Protein AF-A0A2M7VFN2-F1 (afdb_monomer_lite)

Sequence (146 aa):
MKKANTLWIVTLIVVAGGFFGLGTWYGKTSVTNNLTGKNPMNQTAEQFQQRRQQFDQQFGGRMNGANNFINGEIISQDDKTITIKLQDSGSAIVFLSTNTKINKMADGSLTDLAVGKTVMISGTKNQDGSIIAQSIQLRPDSPTVR

Structure (mmCIF, N/CA/C/O backbone):
data_AF-A0A2M7VFN2-F1
#
_entry.id   AF-A0A2M7VFN2-F1
#
loop_
_atom_site.group_PDB
_atom_site.id
_atom_site.type_symbol
_atom_site.label_atom_id
_atom_site.label_alt_id
_atom_site.label_comp_id
_atom_site.label_asym_id
_atom_site.label_entity_id
_atom_site.label_seq_id
_atom_site.pdbx_PDB_ins_code
_atom_site.Cartn_x
_atom_site.Cartn_y
_atom_site.Cartn_z
_atom_site.occupancy
_atom_site.B_iso_or_equiv
_atom_site.auth_seq_id
_atom_site.auth_comp_id
_atom_site.auth_asym_id
_atom_site.auth_atom_id
_atom_site.pdbx_PDB_model_num
ATOM 1 N N . MET A 1 1 ? -29.136 4.387 57.573 1.00 40.75 1 MET A N 1
ATOM 2 C CA . MET A 1 1 ? -28.227 5.196 58.425 1.00 40.75 1 MET A CA 1
ATOM 3 C C . MET A 1 1 ? -26.845 4.555 58.305 1.00 40.75 1 MET A C 1
ATOM 5 O O . MET A 1 1 ? -26.793 3.362 58.529 1.00 40.75 1 MET A O 1
ATOM 9 N N . LYS A 1 2 ? -25.731 5.154 57.865 1.00 42.25 2 LYS A N 1
ATOM 10 C CA . LYS A 1 2 ? -25.261 6.543 57.710 1.00 42.25 2 LYS A CA 1
ATOM 11 C C . LYS A 1 2 ? -24.542 6.714 56.352 1.00 42.25 2 LYS A C 1
ATOM 13 O O . LYS A 1 2 ? -23.965 5.763 55.840 1.00 42.25 2 LYS A O 1
ATOM 18 N N . LYS A 1 3 ? -24.599 7.935 55.810 1.00 46.06 3 LYS A N 1
ATOM 19 C CA . LYS A 1 3 ? -23.875 8.433 54.626 1.00 46.06 3 LYS A CA 1
ATOM 20 C C . LYS A 1 3 ? -22.503 9.000 55.034 1.00 46.06 3 LYS A C 1
ATOM 22 O O . LYS A 1 3 ? -22.396 9.540 56.132 1.00 46.06 3 LYS A O 1
ATOM 27 N N . ALA A 1 4 ? -21.536 8.981 54.120 1.00 54.69 4 ALA A N 1
ATOM 28 C CA . ALA A 1 4 ? -20.392 9.904 54.047 1.00 54.69 4 ALA A CA 1
ATOM 29 C C . ALA A 1 4 ? -20.024 9.993 52.547 1.00 54.69 4 ALA A C 1
ATOM 31 O O . ALA A 1 4 ? -19.702 8.966 51.967 1.00 54.69 4 ALA A O 1
ATOM 32 N N . ASN A 1 5 ? -20.322 11.036 51.764 1.00 50.94 5 ASN A N 1
ATOM 33 C CA . ASN A 1 5 ? -19.961 12.463 51.786 1.00 50.94 5 ASN A CA 1
ATOM 34 C C . ASN A 1 5 ? -18.449 12.738 51.698 1.00 50.94 5 ASN A C 1
ATOM 36 O O . ASN A 1 5 ? -17.813 13.063 52.695 1.00 50.94 5 ASN A O 1
ATOM 40 N N . THR A 1 6 ? -17.924 12.740 50.469 1.00 53.28 6 THR A N 1
ATOM 41 C CA . THR A 1 6 ? -16.729 13.514 50.097 1.00 53.28 6 THR A CA 1
ATOM 42 C C . THR A 1 6 ? -17.078 14.380 48.889 1.00 53.28 6 THR A C 1
ATOM 44 O O . THR A 1 6 ? -17.030 13.952 47.741 1.00 53.28 6 THR A O 1
ATOM 47 N N . LEU A 1 7 ? -17.523 15.594 49.199 1.00 46.91 7 LEU A N 1
ATOM 48 C CA . LEU A 1 7 ? -17.687 16.725 48.295 1.00 46.91 7 LEU A CA 1
ATOM 49 C C . LEU A 1 7 ? -16.469 17.631 48.527 1.00 46.91 7 LEU A C 1
ATOM 51 O O . LEU A 1 7 ? -16.227 17.989 49.679 1.00 46.91 7 LEU A O 1
ATOM 55 N N . TRP A 1 8 ? -15.720 17.949 47.465 1.00 45.16 8 TRP A N 1
ATOM 56 C CA . TRP A 1 8 ? -15.336 19.305 47.020 1.00 45.16 8 TRP A CA 1
ATOM 57 C C . TRP A 1 8 ? -13.981 19.362 46.302 1.00 45.16 8 TRP A C 1
ATOM 59 O O . TRP A 1 8 ? -13.084 18.573 46.575 1.00 45.16 8 TRP A O 1
ATOM 69 N N . ILE A 1 9 ? -13.873 20.397 45.452 1.00 50.09 9 ILE A N 1
ATOM 70 C CA . ILE A 1 9 ? -12.764 20.805 44.570 1.00 50.09 9 ILE A CA 1
ATOM 71 C C . ILE A 1 9 ? -12.861 20.067 43.224 1.00 50.09 9 ILE A C 1
ATOM 73 O O . ILE A 1 9 ? -12.392 18.951 43.082 1.00 50.09 9 ILE A O 1
ATOM 77 N N . VAL A 1 10 ? -13.571 20.580 42.214 1.00 47.94 10 VAL A N 1
ATOM 78 C CA . VAL A 1 10 ? -13.211 21.806 41.486 1.00 47.94 10 VAL A CA 1
ATOM 79 C C . VAL A 1 10 ? -14.463 22.610 41.113 1.00 47.94 10 VAL A C 1
ATOM 81 O O . VAL A 1 10 ? -15.199 22.287 40.187 1.00 47.94 10 VAL A O 1
ATOM 84 N N . THR A 1 11 ? -14.689 23.701 41.840 1.00 50.16 11 THR A N 1
ATOM 85 C CA . THR A 1 11 ? -15.500 24.846 41.411 1.00 50.16 11 THR A CA 1
ATOM 86 C C . THR A 1 11 ? -14.524 25.979 41.142 1.00 50.16 11 THR A C 1
ATOM 88 O O . THR A 1 11 ? -14.209 26.736 42.051 1.00 50.16 11 THR A O 1
ATOM 91 N N . LEU A 1 12 ? -13.965 26.026 39.931 1.00 51.41 12 LEU A N 1
ATOM 92 C CA . LEU A 1 12 ? -13.195 27.165 39.416 1.00 51.41 12 LEU A CA 1
ATOM 93 C C . LEU A 1 12 ? -12.851 26.917 37.941 1.00 51.41 12 LEU A C 1
ATOM 95 O O . LEU A 1 12 ? -11.765 26.453 37.643 1.00 51.41 12 LEU A O 1
ATOM 99 N N . ILE A 1 13 ? -13.828 27.126 37.052 1.00 51.94 13 ILE A N 1
ATOM 100 C CA . ILE A 1 13 ? -13.735 27.711 35.691 1.00 51.94 13 ILE A CA 1
ATOM 101 C C . ILE A 1 13 ? -15.192 27.789 35.192 1.00 51.94 13 ILE A C 1
ATOM 103 O O . ILE A 1 13 ? -15.656 27.090 34.301 1.00 51.94 13 ILE A O 1
ATOM 107 N N . VAL A 1 14 ? -15.974 28.629 35.863 1.00 52.59 14 VAL A N 1
ATOM 108 C CA . VAL A 1 14 ? -17.072 29.353 35.226 1.00 52.59 14 VAL A CA 1
ATOM 109 C C . VAL A 1 14 ? -16.664 30.801 35.413 1.00 52.59 14 VAL A C 1
ATOM 111 O O . VAL A 1 14 ? -16.690 31.275 36.540 1.00 52.59 14 VAL A O 1
ATOM 114 N N . VAL A 1 15 ? -16.144 31.405 34.342 1.00 50.09 15 VAL A N 1
ATOM 115 C CA . VAL A 1 15 ? -16.042 32.841 33.996 1.00 50.09 15 VAL A CA 1
ATOM 116 C C . VAL A 1 15 ? -14.822 33.002 33.080 1.00 50.09 15 VAL A C 1
ATOM 118 O O . VAL A 1 15 ? -13.724 33.325 33.516 1.00 50.09 15 VAL A O 1
ATOM 121 N N . ALA A 1 16 ? -15.033 32.744 31.791 1.00 41.88 16 ALA A N 1
ATOM 122 C CA . ALA A 1 16 ? -14.317 33.377 30.685 1.00 41.88 16 ALA A CA 1
ATOM 123 C C . ALA A 1 16 ? -15.129 33.117 29.405 1.00 41.88 16 ALA A C 1
ATOM 125 O O . ALA A 1 16 ? -15.050 32.033 28.847 1.00 41.88 16 ALA A O 1
ATOM 126 N N . GLY A 1 17 ? -15.968 34.093 29.031 1.00 40.28 17 GLY A N 1
ATOM 127 C CA . GLY A 1 17 ? -16.588 34.298 27.707 1.00 40.28 17 GLY A CA 1
ATOM 128 C C . GLY A 1 17 ? -17.231 33.072 27.036 1.00 40.28 17 GLY A C 1
ATOM 129 O O . GLY A 1 17 ? -16.551 32.237 26.466 1.00 40.28 17 GLY A O 1
ATOM 130 N N . GLY A 1 18 ? -18.551 32.905 26.991 1.00 42.12 18 GLY A N 1
ATOM 131 C CA . GLY A 1 18 ? -19.484 33.926 26.522 1.00 42.12 18 GLY A CA 1
ATOM 132 C C . GLY A 1 18 ? -19.260 34.214 25.030 1.00 42.12 18 GLY A C 1
ATOM 133 O O . GLY A 1 18 ? -18.263 34.832 24.683 1.00 42.12 18 GLY A O 1
ATOM 134 N N . PHE A 1 19 ? -20.231 33.817 24.197 1.00 54.28 19 PHE A N 1
ATOM 135 C CA . PHE A 1 19 ? -20.429 34.209 22.789 1.00 54.28 19 PHE A CA 1
ATOM 136 C C . PHE A 1 19 ? -19.507 33.600 21.714 1.00 54.28 19 PHE A C 1
ATOM 138 O O . PHE A 1 19 ? -18.640 34.263 21.156 1.00 54.28 19 PHE A O 1
ATOM 145 N N . PHE A 1 20 ? -19.823 32.373 21.286 1.00 47.62 20 PHE A N 1
ATOM 146 C CA . PHE A 1 20 ? -19.569 31.935 19.908 1.00 47.62 20 PHE A CA 1
ATOM 147 C C . PHE A 1 20 ? -20.858 32.098 19.097 1.00 47.62 20 PHE A C 1
ATOM 149 O O . PHE A 1 20 ? -21.727 31.229 19.090 1.00 47.62 20 PHE A O 1
ATOM 156 N N . GLY A 1 21 ? -21.004 33.251 18.447 1.00 48.53 21 GLY A N 1
ATOM 157 C CA . GLY A 1 21 ? -22.102 33.504 17.524 1.00 48.53 21 GLY A CA 1
ATOM 158 C C . GLY A 1 21 ? -22.085 34.920 16.956 1.00 48.53 21 GLY A C 1
ATOM 159 O O . GLY A 1 21 ? -22.161 35.879 17.714 1.00 48.53 21 GLY A O 1
ATOM 160 N N . LEU A 1 22 ? -22.117 34.992 15.619 1.00 43.19 22 LEU A N 1
ATOM 161 C CA . LEU A 1 22 ? -22.525 36.124 14.769 1.00 43.19 22 LEU A CA 1
ATOM 162 C C . LEU A 1 22 ? -21.431 37.122 14.343 1.00 43.19 22 LEU A C 1
ATOM 164 O O . LEU A 1 22 ? -21.187 38.140 14.977 1.00 43.19 22 LEU A O 1
ATOM 168 N N . GLY A 1 23 ? -20.863 36.872 13.159 1.00 51.53 23 GLY A N 1
ATOM 169 C CA . GLY A 1 23 ? -20.065 37.831 12.393 1.00 51.53 23 GLY A CA 1
ATOM 170 C C . GLY A 1 23 ? -20.039 37.438 10.918 1.00 51.53 23 GLY A C 1
ATOM 171 O O . GLY A 1 23 ? -19.104 36.799 10.451 1.00 51.53 23 GLY A O 1
ATOM 172 N N . THR A 1 24 ? -21.121 37.747 10.207 1.00 59.31 24 THR A N 1
ATOM 173 C CA . THR A 1 24 ? -21.321 37.491 8.775 1.00 59.31 24 THR A CA 1
ATOM 174 C C . THR A 1 24 ? -20.233 38.153 7.933 1.00 59.31 24 THR A C 1
ATOM 176 O O . THR A 1 24 ? -20.069 39.374 7.964 1.00 59.31 24 THR A O 1
ATOM 179 N N . TRP A 1 25 ? -19.517 37.354 7.147 1.00 38.25 25 TRP A N 1
ATOM 180 C CA . TRP A 1 25 ? -18.537 37.848 6.190 1.00 38.25 25 TRP A CA 1
ATOM 181 C C . TRP A 1 25 ? -19.253 38.564 5.036 1.00 38.25 25 TRP A C 1
ATOM 183 O O . TRP A 1 25 ? -19.922 37.946 4.209 1.00 38.25 25 TRP A O 1
ATOM 193 N N . TYR A 1 26 ? -19.129 39.890 5.005 1.00 45.06 26 TYR A N 1
ATOM 194 C CA . TYR A 1 26 ? -19.536 40.727 3.882 1.00 45.06 26 TYR A CA 1
ATOM 195 C C . TYR A 1 26 ? -18.513 40.585 2.748 1.00 45.06 26 TYR A C 1
ATOM 197 O O . TYR A 1 26 ? -17.525 41.315 2.681 1.00 45.06 26 TYR A O 1
ATOM 205 N N . GLY A 1 27 ? -18.768 39.657 1.829 1.00 44.69 27 GLY A N 1
ATOM 206 C CA . GLY A 1 27 ? -18.116 39.642 0.525 1.00 44.69 27 GLY A CA 1
ATOM 207 C C . GLY A 1 27 ? -18.679 40.762 -0.350 1.00 44.69 27 GLY A C 1
ATOM 208 O O . GLY A 1 27 ? -19.703 40.583 -1.004 1.00 44.69 27 GLY A O 1
ATOM 209 N N . LYS A 1 28 ? -18.024 41.928 -0.383 1.00 46.06 28 LYS A N 1
ATOM 210 C CA . LYS A 1 28 ? -18.244 42.905 -1.458 1.00 46.06 28 LYS A CA 1
ATOM 211 C C . LYS A 1 28 ? -17.547 42.399 -2.717 1.00 46.06 28 LYS A C 1
ATOM 213 O O . LYS A 1 28 ? -16.341 42.552 -2.882 1.00 46.06 28 LYS A O 1
ATOM 218 N N . THR A 1 29 ? -18.322 41.791 -3.605 1.00 49.91 29 THR A N 1
ATOM 219 C CA . THR A 1 29 ? -17.917 41.544 -4.985 1.00 49.91 29 THR A CA 1
ATOM 220 C C . THR A 1 29 ? -17.963 42.864 -5.751 1.00 49.91 29 THR A C 1
ATOM 222 O O . THR A 1 29 ? -19.038 43.411 -5.978 1.00 49.91 29 THR A O 1
ATOM 225 N N . SER A 1 30 ? -16.804 43.352 -6.185 1.00 42.62 30 SER A N 1
ATOM 226 C CA . SER A 1 30 ? -16.721 44.289 -7.306 1.00 42.62 30 SER A CA 1
ATOM 227 C C . SER A 1 30 ? -16.189 43.517 -8.506 1.00 42.62 30 SER A C 1
ATOM 229 O O . SER A 1 30 ? -14.990 43.276 -8.626 1.00 42.62 30 SER A O 1
ATOM 231 N N . VAL A 1 31 ? -17.105 43.074 -9.369 1.00 46.56 31 VAL A N 1
ATOM 232 C CA . VAL A 1 31 ? -16.775 42.607 -10.717 1.00 46.56 31 VAL A CA 1
ATOM 233 C C . VAL A 1 31 ? -16.447 43.844 -11.546 1.00 46.56 31 VAL A C 1
ATOM 235 O O . VAL A 1 31 ? -17.346 44.580 -11.942 1.00 46.56 31 VAL A O 1
ATOM 238 N N . THR A 1 32 ? -15.165 44.068 -11.821 1.00 37.31 32 THR A N 1
ATOM 239 C CA . THR A 1 32 ? -14.742 44.975 -12.892 1.00 37.31 32 THR A CA 1
ATOM 240 C C . THR A 1 32 ? -14.385 44.120 -14.100 1.00 37.31 32 THR A C 1
ATOM 242 O O . THR A 1 32 ? -13.298 43.551 -14.180 1.00 37.31 32 THR A O 1
ATOM 245 N N . ASN A 1 33 ? -15.327 44.008 -15.035 1.00 50.09 33 ASN A N 1
ATOM 246 C CA . ASN A 1 33 ? -15.070 43.474 -16.366 1.00 50.09 33 ASN A CA 1
ATOM 247 C C . ASN A 1 33 ? -14.174 44.453 -17.129 1.00 50.09 33 ASN A C 1
ATOM 249 O O . ASN A 1 33 ? -14.614 45.550 -17.453 1.00 50.09 33 ASN A O 1
ATOM 253 N N . ASN A 1 34 ? -12.963 44.028 -17.483 1.00 41.53 34 ASN A N 1
ATOM 254 C CA . ASN A 1 34 ? -12.228 44.604 -18.604 1.00 41.53 34 ASN A CA 1
ATOM 255 C C . ASN A 1 34 ? -11.866 43.484 -19.580 1.00 41.53 34 ASN A C 1
ATOM 257 O O . ASN A 1 34 ? -10.851 42.801 -19.465 1.00 41.53 34 ASN A O 1
ATOM 261 N N . LEU A 1 35 ? -12.780 43.304 -20.531 1.00 51.97 35 LEU A N 1
ATOM 262 C CA . LEU A 1 35 ? -12.593 42.589 -21.780 1.00 51.97 35 LEU A CA 1
ATOM 263 C C . LEU A 1 35 ? -11.616 43.383 -22.652 1.00 51.97 35 LEU A C 1
ATOM 265 O O . LEU A 1 35 ? -12.038 44.294 -23.357 1.00 51.97 35 LEU A O 1
ATOM 269 N N . THR A 1 36 ? -10.338 43.011 -22.655 1.00 40.78 36 THR A N 1
ATOM 270 C CA . THR A 1 36 ? -9.427 43.415 -23.734 1.00 40.78 36 THR A CA 1
ATOM 271 C C . THR A 1 36 ? -8.447 42.286 -24.008 1.00 40.78 36 THR A C 1
ATOM 273 O O . THR A 1 36 ? -7.532 42.027 -23.228 1.00 40.78 36 THR A O 1
ATOM 276 N N . GLY A 1 37 ? -8.668 41.584 -25.120 1.00 49.53 37 GLY A N 1
ATOM 277 C CA . GLY A 1 37 ? -7.780 40.534 -25.597 1.00 49.53 37 GLY A CA 1
ATOM 278 C C . GLY A 1 37 ? -6.383 41.060 -25.916 1.00 49.53 37 GLY A C 1
ATOM 279 O O . GLY A 1 37 ? -6.227 42.212 -26.322 1.00 49.53 37 GLY A O 1
ATOM 280 N N . LYS A 1 38 ? -5.373 40.198 -25.750 1.00 41.56 38 LYS A N 1
ATOM 281 C CA . LYS A 1 38 ? -4.069 40.309 -26.417 1.00 41.56 38 LYS A CA 1
ATOM 282 C C . LYS A 1 38 ? -3.283 38.992 -26.334 1.00 41.56 38 LYS A C 1
ATOM 284 O O . LYS A 1 38 ? -3.200 38.360 -25.286 1.00 41.56 38 LYS A O 1
ATOM 289 N N . ASN A 1 39 ? -2.751 38.620 -27.495 1.00 41.94 39 ASN A N 1
ATOM 290 C CA . ASN A 1 39 ? -1.990 37.427 -27.881 1.00 41.94 39 ASN A CA 1
ATOM 291 C C . ASN A 1 39 ? -0.974 36.883 -26.839 1.00 41.94 39 ASN A C 1
ATOM 293 O O . ASN A 1 39 ? -0.213 37.667 -26.271 1.00 41.94 39 ASN A O 1
ATOM 297 N N . PRO A 1 40 ? -0.856 35.549 -26.654 1.00 45.62 40 PRO A N 1
ATOM 298 C CA . PRO A 1 40 ? -0.070 34.941 -25.571 1.00 45.62 40 PRO A CA 1
ATOM 299 C C . PRO A 1 40 ? 1.403 34.600 -25.896 1.00 45.62 40 PRO A C 1
ATOM 301 O O . PRO A 1 40 ? 1.978 33.761 -25.212 1.00 45.62 40 PRO A O 1
ATOM 304 N N . MET A 1 41 ? 2.042 35.197 -26.910 1.00 47.25 41 MET A N 1
ATOM 305 C CA . MET A 1 41 ? 3.333 34.681 -27.420 1.00 47.25 41 MET A CA 1
ATOM 306 C C . MET A 1 41 ? 4.573 35.567 -27.242 1.00 47.25 41 MET A C 1
ATOM 308 O O . MET A 1 41 ? 5.598 35.284 -27.852 1.00 47.25 41 MET A O 1
ATOM 312 N N . ASN A 1 42 ? 4.544 36.603 -26.398 1.00 53.44 42 ASN A N 1
ATOM 313 C CA . ASN A 1 42 ?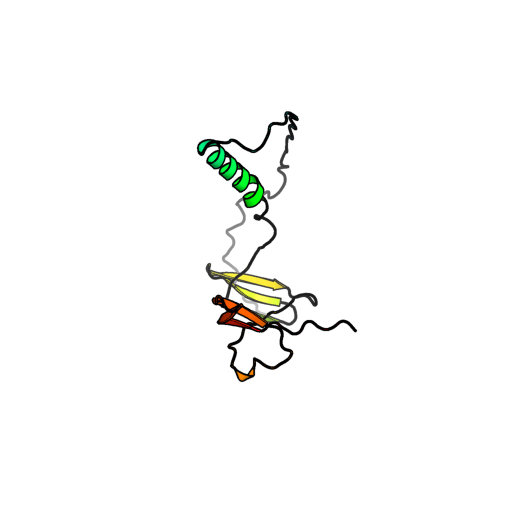 5.781 37.329 -26.088 1.00 53.44 42 ASN A CA 1
ATOM 314 C C . ASN A 1 42 ? 5.725 37.974 -24.697 1.00 53.44 42 ASN A C 1
ATOM 316 O O . ASN A 1 42 ? 5.199 39.075 -24.552 1.00 53.44 42 ASN A O 1
ATOM 320 N N . GLN A 1 43 ? 6.190 37.273 -23.659 1.00 53.44 43 GLN A N 1
ATOM 321 C CA . GLN A 1 43 ? 6.199 37.798 -22.287 1.00 53.44 43 GLN A CA 1
ATOM 322 C C . GLN A 1 43 ? 7.539 37.510 -21.600 1.00 53.44 43 GLN A C 1
ATOM 324 O O . GLN A 1 43 ? 8.052 36.394 -21.661 1.00 53.44 43 GLN A O 1
ATOM 329 N N . THR A 1 44 ? 8.108 38.548 -20.985 1.00 65.50 44 THR A N 1
ATOM 330 C CA . THR A 1 44 ? 9.427 38.571 -20.334 1.00 65.50 44 THR A CA 1
ATOM 331 C C . THR A 1 44 ? 9.423 37.835 -18.983 1.00 65.50 44 THR A C 1
ATOM 333 O O . THR A 1 44 ? 8.367 37.562 -18.405 1.00 65.50 44 THR A O 1
ATOM 336 N N . ALA A 1 45 ? 10.614 37.510 -18.459 1.00 59.53 45 ALA A N 1
ATOM 337 C CA . ALA A 1 45 ? 10.805 36.735 -17.222 1.00 59.53 45 ALA A CA 1
ATOM 338 C C . ALA A 1 45 ? 10.094 37.327 -15.982 1.00 59.53 45 ALA A C 1
ATOM 340 O O . ALA A 1 45 ? 9.645 36.583 -15.109 1.00 59.53 45 ALA A O 1
ATOM 341 N N . GLU A 1 46 ? 9.910 38.647 -15.940 1.00 57.75 46 GLU A N 1
ATOM 342 C CA . GLU A 1 46 ? 9.223 39.364 -14.856 1.00 57.75 46 GLU A CA 1
ATOM 343 C C . GLU A 1 46 ? 7.701 39.112 -14.858 1.00 57.75 46 GLU A C 1
ATOM 345 O O . GLU A 1 46 ? 7.087 38.932 -13.805 1.00 57.75 46 GLU A O 1
ATOM 350 N N . GLN A 1 47 ? 7.081 38.966 -16.035 1.00 56.81 47 GLN A N 1
ATOM 351 C CA . GLN A 1 47 ? 5.657 38.616 -16.155 1.00 56.81 47 GLN A CA 1
ATOM 352 C C . GLN A 1 47 ? 5.389 37.149 -15.789 1.00 56.81 47 GLN A C 1
ATOM 354 O O . GLN A 1 47 ? 4.286 36.797 -15.367 1.00 56.81 47 GLN A O 1
ATOM 359 N N . PHE A 1 48 ? 6.398 36.279 -15.895 1.00 62.19 48 PHE A N 1
ATOM 360 C CA . PHE A 1 48 ? 6.309 34.886 -15.452 1.00 62.19 48 PHE A CA 1
ATOM 361 C C . PHE A 1 48 ? 6.298 34.763 -13.919 1.00 62.19 48 PHE A C 1
ATOM 363 O O . PHE A 1 48 ? 5.620 33.893 -13.372 1.00 62.19 48 PHE A O 1
ATOM 370 N N . GLN A 1 49 ? 7.000 35.653 -13.210 1.00 62.94 49 GLN A N 1
ATOM 371 C CA . GLN A 1 49 ? 6.962 35.722 -11.745 1.00 62.94 49 GLN A CA 1
ATOM 372 C C . GLN A 1 49 ? 5.609 36.240 -11.234 1.00 62.94 49 GLN A C 1
ATOM 374 O O . GLN A 1 49 ? 5.057 35.663 -10.298 1.00 62.94 49 GLN A O 1
ATOM 379 N N . GLN A 1 50 ? 5.014 37.229 -11.906 1.00 60.91 50 GLN A N 1
ATOM 380 C CA . GLN A 1 50 ? 3.663 37.711 -11.582 1.00 60.91 50 GLN A CA 1
ATOM 381 C C . GLN A 1 50 ? 2.577 36.668 -11.896 1.00 60.91 50 GLN A C 1
ATOM 383 O O . GLN A 1 50 ? 1.659 36.472 -11.099 1.00 60.91 50 GLN A O 1
ATOM 388 N N . ARG A 1 51 ? 2.710 35.909 -12.996 1.00 63.81 51 ARG A N 1
ATOM 389 C CA . ARG A 1 51 ? 1.816 34.771 -13.272 1.00 63.81 51 ARG A CA 1
ATOM 390 C C . ARG A 1 51 ? 1.977 33.642 -12.264 1.00 63.81 51 ARG A C 1
ATOM 392 O O . ARG A 1 51 ? 0.978 33.019 -11.940 1.00 63.81 51 ARG A O 1
ATOM 399 N N . ARG A 1 52 ? 3.182 33.389 -11.736 1.00 62.91 52 ARG A N 1
ATOM 400 C CA . ARG A 1 52 ? 3.382 32.412 -10.650 1.00 62.91 52 ARG A CA 1
ATOM 401 C C . ARG A 1 52 ? 2.633 32.808 -9.382 1.00 62.91 52 ARG A C 1
ATOM 403 O O . ARG A 1 52 ? 1.992 31.953 -8.789 1.00 62.91 52 ARG A O 1
ATOM 410 N N . GLN A 1 53 ? 2.643 34.089 -9.022 1.00 60.34 53 GLN A N 1
ATOM 411 C CA . GLN A 1 53 ? 1.881 34.596 -7.875 1.00 60.34 53 GLN A CA 1
ATOM 412 C C . GLN A 1 53 ? 0.359 34.503 -8.094 1.00 60.34 53 GLN A C 1
ATOM 414 O O . GLN A 1 53 ? -0.379 34.222 -7.155 1.00 60.34 53 GLN A O 1
ATOM 419 N N . GLN A 1 54 ? -0.123 34.657 -9.332 1.00 57.22 54 GLN A N 1
ATOM 420 C CA . GLN A 1 54 ? -1.539 34.444 -9.673 1.00 57.22 54 GLN A CA 1
ATOM 421 C C . GLN A 1 54 ? -1.924 32.958 -9.767 1.00 57.22 54 GLN A C 1
ATOM 423 O O . GLN A 1 54 ? -3.032 32.585 -9.388 1.00 57.22 54 GLN A O 1
ATOM 428 N N . PHE A 1 55 ? -1.016 32.091 -10.220 1.00 54.34 55 PHE A N 1
ATOM 429 C CA . PHE A 1 55 ? -1.225 30.642 -10.274 1.00 54.34 55 PHE A CA 1
ATOM 430 C C . PHE A 1 55 ? -1.277 30.040 -8.866 1.00 54.34 55 PHE A C 1
ATOM 432 O O . PHE A 1 55 ? -2.109 29.179 -8.602 1.00 54.34 55 PHE A O 1
ATOM 439 N N . ASP A 1 56 ? -0.464 30.551 -7.940 1.00 54.09 56 ASP A N 1
ATOM 440 C CA . ASP A 1 56 ? -0.488 30.169 -6.525 1.00 54.09 56 ASP A CA 1
ATOM 441 C C . ASP A 1 56 ? -1.806 30.584 -5.842 1.00 54.09 56 ASP A C 1
ATOM 443 O O . ASP A 1 56 ? -2.369 29.838 -5.048 1.00 54.09 56 ASP A O 1
ATOM 447 N N . GLN A 1 57 ? -2.404 31.709 -6.245 1.00 56.97 57 GLN A N 1
ATOM 448 C CA . GLN A 1 57 ? -3.729 32.118 -5.759 1.00 56.97 57 GLN A CA 1
ATOM 449 C C . GLN A 1 57 ? -4.892 31.358 -6.429 1.00 56.97 57 GLN A C 1
ATOM 451 O O . GLN A 1 57 ? -5.928 31.149 -5.799 1.00 56.97 57 GLN A O 1
ATOM 456 N N . GLN A 1 58 ? -4.735 30.892 -7.675 1.00 52.00 58 GLN A N 1
ATOM 457 C CA . GLN A 1 58 ? -5.784 30.166 -8.411 1.00 52.00 58 GLN A CA 1
ATOM 458 C C . GLN A 1 58 ? -5.755 28.638 -8.196 1.00 52.00 58 GLN A C 1
ATOM 460 O O . GLN A 1 58 ? -6.806 27.996 -8.277 1.00 52.00 58 GLN A O 1
ATOM 465 N N . PHE A 1 59 ? -4.590 28.064 -7.873 1.00 50.38 59 PHE A N 1
ATOM 466 C CA . PHE A 1 59 ? -4.398 26.634 -7.592 1.00 50.38 59 PHE A CA 1
ATOM 467 C C . PHE A 1 59 ? -4.080 26.335 -6.118 1.00 50.38 59 PHE A C 1
ATOM 469 O O . PHE A 1 59 ? -4.536 25.313 -5.610 1.00 50.38 59 PHE A O 1
ATOM 476 N N . GLY A 1 60 ? -3.397 27.226 -5.393 1.00 50.50 60 GLY A N 1
ATOM 477 C CA . GLY A 1 60 ? -3.107 27.063 -3.960 1.00 50.50 60 GLY A CA 1
ATOM 478 C C . GLY A 1 60 ? -4.296 27.379 -3.042 1.00 50.50 60 GLY A C 1
ATOM 479 O O . GLY A 1 60 ? -4.403 26.825 -1.952 1.00 50.50 60 GLY A O 1
ATOM 480 N N . GLY A 1 61 ? -5.261 28.185 -3.502 1.00 49.69 61 GLY A N 1
ATOM 481 C CA . GLY A 1 61 ? -6.469 28.535 -2.737 1.00 49.69 61 GLY A CA 1
ATOM 482 C C . GLY A 1 61 ? -7.626 27.529 -2.825 1.00 49.69 61 GLY A C 1
ATOM 483 O O . GLY A 1 61 ? -8.583 27.632 -2.062 1.00 49.69 61 GLY A O 1
ATOM 484 N N . ARG A 1 62 ? -7.565 26.550 -3.742 1.00 47.16 62 ARG A N 1
ATOM 485 C CA . ARG A 1 62 ? -8.621 25.532 -3.948 1.00 47.16 62 ARG A CA 1
ATOM 486 C C . ARG A 1 62 ? -8.290 24.154 -3.372 1.00 47.16 62 ARG A C 1
ATOM 488 O O . ARG A 1 62 ? -9.162 23.294 -3.341 1.00 47.16 62 ARG A O 1
ATOM 495 N N . MET A 1 63 ? -7.068 23.948 -2.882 1.00 48.88 63 MET A N 1
ATOM 496 C CA . MET A 1 63 ? -6.696 22.740 -2.129 1.00 48.88 63 MET A CA 1
ATOM 497 C C . MET A 1 63 ? -6.961 22.869 -0.622 1.00 48.88 63 MET A C 1
ATOM 499 O O . MET A 1 63 ? -6.902 21.875 0.095 1.00 48.88 63 MET A O 1
ATOM 503 N N . ASN A 1 64 ? -7.316 24.062 -0.140 1.00 48.97 64 ASN A N 1
ATOM 504 C CA . ASN A 1 64 ? -7.443 24.367 1.285 1.00 48.97 64 ASN A CA 1
ATOM 505 C C . ASN A 1 64 ? -8.825 24.023 1.888 1.00 48.97 64 ASN A C 1
ATOM 507 O O . ASN A 1 64 ? -9.356 24.791 2.686 1.00 48.97 64 ASN A O 1
ATOM 511 N N . GLY A 1 65 ? -9.459 22.914 1.476 1.00 53.75 65 GLY A N 1
ATOM 512 C CA . GLY A 1 65 ? -10.817 22.616 1.960 1.00 53.75 65 GLY A CA 1
ATOM 513 C C . GLY A 1 65 ? -11.437 21.242 1.702 1.00 53.75 65 GLY A C 1
ATOM 514 O O . GLY A 1 65 ? -12.628 21.102 1.958 1.00 53.75 65 GLY A O 1
ATOM 515 N N . ALA A 1 66 ? -10.717 20.229 1.206 1.00 55.91 66 ALA A N 1
ATOM 516 C CA . ALA A 1 66 ? -11.370 18.938 0.919 1.00 55.91 66 ALA A CA 1
ATOM 517 C C . ALA A 1 66 ? -10.530 17.675 1.149 1.00 55.91 66 ALA A C 1
ATOM 519 O O . ALA A 1 66 ? -11.041 16.580 0.949 1.00 55.91 66 ALA A O 1
ATOM 520 N N . ASN A 1 67 ? -9.278 17.796 1.589 1.00 55.72 67 ASN A N 1
ATOM 521 C CA . ASN A 1 67 ? -8.397 16.646 1.770 1.00 55.72 67 ASN A CA 1
ATOM 522 C C . ASN A 1 67 ? -7.741 16.693 3.153 1.00 55.72 67 ASN A C 1
ATOM 524 O O . ASN A 1 67 ? -6.540 16.917 3.288 1.00 55.72 67 ASN A O 1
ATOM 528 N N . ASN A 1 68 ? -8.548 16.474 4.191 1.00 74.38 68 ASN A N 1
ATOM 529 C CA . ASN A 1 68 ? -8.044 16.195 5.533 1.00 74.38 68 ASN A CA 1
ATOM 530 C C . ASN A 1 68 ? -7.469 14.773 5.552 1.00 74.38 68 ASN A C 1
ATOM 532 O O . ASN A 1 68 ? -8.109 13.832 6.020 1.00 74.38 68 ASN A O 1
ATOM 536 N N . PHE A 1 69 ? -6.272 14.603 4.993 1.00 83.12 69 PHE A N 1
ATOM 537 C CA . PHE A 1 69 ? -5.512 13.374 5.167 1.00 83.12 69 PHE A CA 1
ATOM 538 C C . PHE A 1 69 ? -5.042 13.302 6.615 1.00 83.12 69 PHE A C 1
ATOM 540 O O . PHE A 1 69 ? -4.330 14.182 7.091 1.00 83.12 69 PHE A O 1
ATOM 547 N N . ILE A 1 70 ? -5.462 12.252 7.312 1.00 86.44 70 ILE A N 1
ATOM 548 C CA . ILE A 1 70 ? -4.999 11.947 8.659 1.00 86.44 70 ILE A CA 1
ATOM 549 C C . ILE A 1 70 ? -3.990 10.811 8.533 1.00 86.44 70 ILE A C 1
ATOM 551 O O . ILE A 1 70 ? -4.316 9.747 8.006 1.00 86.44 70 ILE A O 1
ATOM 555 N N . ASN A 1 71 ? -2.769 11.035 9.013 1.00 89.94 71 ASN A N 1
ATOM 556 C CA . ASN A 1 71 ? -1.755 10.000 9.162 1.00 89.94 71 ASN A CA 1
ATOM 557 C C . ASN A 1 71 ? -1.533 9.708 10.647 1.00 89.94 71 ASN A C 1
ATOM 559 O O . ASN A 1 71 ? -1.461 10.617 11.472 1.00 89.94 71 ASN A O 1
ATOM 563 N N . GLY A 1 72 ? -1.406 8.431 10.985 1.00 92.81 72 GLY A N 1
ATOM 564 C CA . GLY A 1 72 ? -1.179 8.022 12.359 1.00 92.81 72 GLY A CA 1
ATOM 565 C C . GLY A 1 72 ? -1.278 6.518 12.546 1.00 92.81 72 GLY A C 1
ATOM 566 O O . GLY A 1 72 ? -1.382 5.757 11.584 1.00 92.81 72 GLY A O 1
ATOM 567 N N . GLU A 1 73 ? -1.242 6.110 13.805 1.00 95.25 73 GLU A N 1
ATOM 568 C CA . GLU A 1 73 ? -1.310 4.715 14.231 1.00 95.25 73 GLU A CA 1
ATOM 569 C C . GLU A 1 73 ? -2.724 4.393 14.722 1.00 95.25 73 GLU A C 1
ATOM 571 O O . GLU A 1 73 ? -3.285 5.144 15.518 1.00 95.25 73 GLU A O 1
ATOM 576 N N . ILE A 1 74 ? -3.317 3.287 14.272 1.00 95.69 74 ILE A N 1
ATOM 577 C CA . ILE A 1 74 ? -4.612 2.836 14.799 1.00 95.69 74 ILE A CA 1
ATOM 578 C C . ILE A 1 74 ? -4.383 2.261 16.201 1.00 95.69 74 ILE A C 1
ATOM 580 O O . ILE A 1 74 ? -3.668 1.276 16.350 1.00 95.69 74 ILE A O 1
ATOM 584 N N . ILE A 1 75 ? -5.008 2.861 17.215 1.00 96.56 75 ILE A N 1
ATOM 585 C CA . ILE A 1 75 ? -4.876 2.466 18.630 1.00 96.56 75 ILE A CA 1
ATOM 586 C C . ILE A 1 75 ? -6.135 1.801 19.200 1.00 96.56 75 ILE A C 1
ATOM 588 O O . ILE A 1 75 ? -6.098 1.233 20.287 1.00 96.56 75 ILE A O 1
ATOM 592 N N . SER A 1 76 ? -7.258 1.875 18.487 1.00 96.50 76 SER A N 1
ATOM 593 C CA . SER A 1 76 ? -8.507 1.191 18.833 1.00 96.50 76 SER A CA 1
ATOM 594 C C . SER A 1 76 ? -9.389 1.066 17.590 1.00 96.50 76 SER A C 1
ATOM 596 O O . SER A 1 76 ? -9.306 1.894 16.678 1.00 96.50 76 SER A O 1
ATOM 598 N N . GLN A 1 77 ? -10.217 0.024 17.549 1.00 96.00 77 GLN A N 1
ATOM 599 C CA . GLN A 1 77 ? -11.143 -0.264 16.463 1.00 96.00 77 GLN A CA 1
ATOM 600 C C . GLN A 1 77 ? -12.432 -0.887 17.009 1.00 96.00 77 GLN A C 1
ATOM 602 O O . GLN A 1 77 ? -12.373 -1.823 17.802 1.00 96.00 77 GLN A O 1
ATOM 607 N N . ASP A 1 78 ? -13.559 -0.420 16.473 1.00 93.62 78 ASP A N 1
ATOM 608 C CA . ASP A 1 78 ? -14.887 -1.021 16.591 1.00 93.62 78 ASP A CA 1
ATOM 609 C C . ASP A 1 78 ? -15.464 -1.300 15.185 1.00 93.62 78 ASP A C 1
ATOM 611 O O . ASP A 1 78 ? -14.805 -1.090 14.163 1.00 93.62 78 ASP A O 1
ATOM 615 N N . ASP A 1 79 ? -16.730 -1.723 15.103 1.00 89.44 79 ASP A N 1
ATOM 616 C CA . ASP A 1 79 ? -17.389 -2.090 13.836 1.00 89.44 79 ASP A CA 1
ATOM 617 C C . ASP A 1 79 ? -17.492 -0.940 12.819 1.00 89.44 79 ASP A C 1
ATOM 619 O O . ASP A 1 79 ? -17.502 -1.163 11.607 1.00 89.44 79 ASP A O 1
ATOM 623 N N . LYS A 1 80 ? -17.628 0.300 13.300 1.00 94.00 80 LYS A N 1
ATOM 624 C CA . LYS A 1 80 ? -17.865 1.494 12.466 1.00 94.00 80 LYS A CA 1
ATOM 625 C C . LYS A 1 80 ? -16.892 2.626 12.751 1.00 94.00 80 LYS A C 1
ATOM 627 O O . LYS A 1 80 ? -17.046 3.703 12.181 1.00 94.00 80 LYS A O 1
ATOM 632 N N . THR A 1 81 ? -15.921 2.416 13.628 1.00 95.62 81 THR A N 1
ATOM 633 C CA . THR A 1 81 ? -15.017 3.465 14.096 1.00 95.62 81 THR A CA 1
ATOM 634 C C . THR A 1 81 ? -13.609 2.929 14.273 1.00 95.62 81 THR A C 1
ATOM 636 O O . THR A 1 81 ? -13.411 1.800 14.707 1.00 95.62 81 THR A O 1
ATOM 639 N N . ILE A 1 82 ? -12.620 3.759 13.960 1.00 96.38 82 ILE A N 1
ATOM 640 C CA . ILE A 1 82 ? -11.228 3.551 14.365 1.00 96.38 82 ILE A CA 1
ATOM 641 C C . ILE A 1 82 ? -10.736 4.796 15.092 1.00 96.38 82 ILE A C 1
ATOM 643 O O . ILE A 1 82 ? -11.095 5.915 14.726 1.00 96.38 82 ILE A O 1
ATOM 647 N N . THR A 1 83 ? -9.900 4.608 16.106 1.00 95.69 83 THR A N 1
ATOM 648 C CA . THR A 1 83 ? -9.205 5.704 16.780 1.00 95.69 83 THR A CA 1
ATOM 649 C C . THR A 1 83 ? -7.757 5.708 16.328 1.00 95.69 83 THR A C 1
ATOM 651 O O . THR A 1 83 ? -7.048 4.712 16.476 1.00 95.69 83 THR A O 1
ATOM 654 N N . ILE A 1 84 ? -7.322 6.834 15.778 1.00 95.25 84 ILE A N 1
ATOM 655 C CA . ILE A 1 84 ? -5.973 7.050 15.273 1.00 95.25 84 ILE A CA 1
ATOM 656 C C . ILE A 1 84 ? -5.228 7.946 16.257 1.00 95.25 84 ILE A C 1
ATOM 658 O O . ILE A 1 84 ? -5.674 9.054 16.548 1.00 95.25 84 ILE A O 1
ATOM 662 N N . LYS A 1 85 ? -4.078 7.490 16.743 1.00 96.25 85 LYS A N 1
ATOM 663 C CA . LYS A 1 85 ? -3.089 8.327 17.418 1.00 96.25 85 LYS A CA 1
ATOM 664 C C . LYS A 1 85 ? -2.364 9.164 16.373 1.00 96.25 85 LYS A C 1
ATOM 666 O O . LYS A 1 85 ? -1.740 8.623 15.459 1.00 96.25 85 LYS A O 1
ATOM 671 N N . LEU A 1 86 ? -2.453 10.478 16.522 1.00 94.19 86 LEU A N 1
ATOM 672 C CA . LEU A 1 86 ? -1.823 11.443 15.635 1.00 94.19 86 LEU A CA 1
ATOM 673 C C . LEU A 1 86 ? -0.360 11.662 16.030 1.00 94.19 86 LEU A C 1
ATOM 675 O O . LEU A 1 86 ? 0.042 11.461 17.179 1.00 94.19 86 LEU A O 1
ATOM 679 N N . GLN A 1 87 ? 0.446 12.093 15.064 1.00 89.31 87 GLN A N 1
ATOM 680 C CA . GLN A 1 87 ? 1.871 12.354 15.276 1.00 89.31 87 GLN A CA 1
ATOM 681 C C . GLN A 1 87 ? 2.129 13.583 16.171 1.00 89.31 87 GLN A C 1
ATOM 683 O O . GLN A 1 87 ? 3.181 13.680 16.795 1.00 89.31 87 GLN A O 1
ATOM 688 N N . ASP A 1 88 ? 1.165 14.498 16.269 1.00 84.12 88 ASP A N 1
ATOM 689 C CA . ASP A 1 88 ? 1.213 15.742 17.048 1.00 84.12 88 ASP A CA 1
ATOM 690 C C . ASP A 1 88 ? 0.716 15.588 18.499 1.00 84.12 88 ASP A C 1
ATOM 692 O O . ASP A 1 88 ? 0.489 16.577 19.191 1.00 84.12 88 ASP A O 1
ATOM 696 N N . SER A 1 89 ? 0.626 14.349 18.997 1.00 73.62 89 SER A N 1
ATOM 697 C CA . SER A 1 89 ? 0.186 13.985 20.357 1.00 73.62 89 SER A CA 1
ATOM 698 C C . SER A 1 89 ? -1.332 14.006 20.595 1.00 73.62 89 SER A C 1
ATOM 7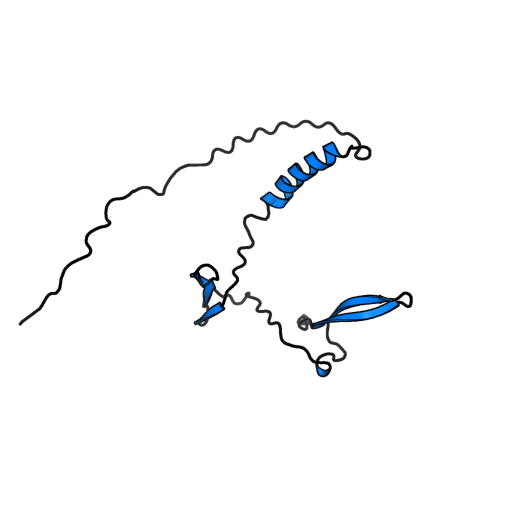00 O O . SER A 1 89 ? -1.768 13.793 21.726 1.00 73.62 89 SER A O 1
ATOM 702 N N . GLY A 1 90 ? -2.144 14.204 19.550 1.00 89.62 90 GLY A N 1
ATOM 703 C CA . GLY A 1 90 ? -3.603 14.070 19.597 1.00 89.62 90 GLY A CA 1
ATOM 704 C C . GLY A 1 90 ? -4.131 12.669 19.254 1.00 89.62 90 GLY A C 1
ATOM 705 O O . GLY A 1 90 ? -3.384 11.737 18.947 1.00 89.62 90 GLY A O 1
ATOM 706 N N . SER A 1 91 ? -5.458 12.526 19.262 1.00 94.06 91 SER A N 1
ATOM 707 C CA . SER A 1 91 ? -6.147 11.372 18.673 1.00 94.06 91 SER A CA 1
ATOM 708 C C . SER A 1 91 ? -7.353 11.822 17.852 1.00 94.06 91 SER A C 1
ATOM 710 O O . SER A 1 91 ? -7.961 12.851 18.146 1.00 94.06 91 SER A O 1
ATOM 712 N N . ALA A 1 92 ? -7.685 11.060 16.814 1.00 93.19 92 ALA A N 1
ATOM 713 C CA . ALA A 1 92 ? -8.838 11.294 15.958 1.00 93.19 92 ALA A CA 1
ATOM 714 C C . ALA A 1 92 ? -9.696 10.031 15.870 1.00 93.19 92 ALA A C 1
ATOM 716 O O . ALA A 1 92 ? -9.173 8.933 15.693 1.00 93.19 92 ALA A O 1
ATOM 717 N N . ILE A 1 93 ? -11.015 10.197 15.947 1.00 93.94 93 ILE A N 1
ATOM 718 C CA . ILE A 1 93 ? -11.978 9.122 15.692 1.00 93.94 93 ILE A CA 1
ATOM 719 C C . ILE A 1 93 ? -12.420 9.226 14.232 1.00 93.94 93 ILE A C 1
ATOM 721 O O . ILE A 1 93 ? -12.900 10.273 13.796 1.00 93.94 93 ILE A O 1
ATOM 725 N N . VAL A 1 94 ? -12.269 8.140 13.480 1.00 93.69 94 VAL A N 1
ATOM 726 C CA . VAL A 1 94 ? -12.670 8.041 12.074 1.00 93.69 94 VAL A CA 1
ATOM 727 C C . VAL A 1 94 ? -13.843 7.083 11.958 1.00 93.69 94 VAL A C 1
ATOM 729 O O . VAL A 1 94 ? -13.743 5.925 12.358 1.00 93.69 94 VAL A O 1
ATOM 732 N N . PHE A 1 95 ? -14.940 7.556 11.374 1.00 94.00 95 PHE A N 1
ATOM 733 C CA . PHE A 1 95 ? -16.112 6.737 11.086 1.00 94.00 95 PHE A CA 1
ATOM 734 C C . PHE A 1 95 ? -15.954 6.017 9.744 1.00 94.00 95 PHE A C 1
ATOM 736 O O . PHE A 1 95 ? -15.634 6.628 8.722 1.00 94.00 95 PHE A O 1
ATOM 743 N N . LEU A 1 96 ? -16.205 4.713 9.745 1.00 93.81 96 LEU A N 1
ATOM 744 C CA . LEU A 1 96 ? -16.200 3.855 8.570 1.00 93.81 96 LEU A CA 1
ATOM 745 C C . LEU A 1 96 ? -17.627 3.691 8.041 1.00 93.81 96 LEU A C 1
ATOM 747 O O . LEU A 1 96 ? -18.594 3.575 8.795 1.00 93.81 96 LEU A O 1
ATOM 751 N N . SER A 1 97 ? -17.751 3.657 6.718 1.00 92.88 97 SER A N 1
ATOM 752 C CA . SER A 1 97 ? -19.001 3.383 6.011 1.00 92.88 97 SER A CA 1
ATOM 753 C C . SER A 1 97 ? -18.840 2.154 5.122 1.00 92.88 97 SER A C 1
ATOM 755 O O . SER A 1 97 ? -17.724 1.740 4.812 1.00 92.88 97 SER A O 1
ATOM 757 N N . THR A 1 98 ? -19.950 1.614 4.622 1.00 89.00 98 THR A N 1
ATOM 758 C CA . THR A 1 98 ? -19.933 0.522 3.632 1.00 89.00 98 THR A CA 1
ATOM 759 C C . THR A 1 98 ? -19.242 0.903 2.319 1.00 89.00 98 THR A C 1
ATOM 761 O O . THR A 1 98 ? -18.804 0.029 1.575 1.00 89.00 98 THR A O 1
ATOM 764 N N . ASN A 1 99 ? -19.105 2.202 2.041 1.00 90.00 99 ASN A N 1
ATOM 765 C CA . ASN A 1 99 ? -18.428 2.715 0.853 1.00 90.00 99 ASN A CA 1
ATOM 766 C C . ASN A 1 99 ? -16.933 2.980 1.081 1.00 90.00 99 ASN A C 1
ATOM 768 O O . ASN A 1 99 ? -16.220 3.288 0.124 1.00 90.00 99 ASN A O 1
ATOM 772 N N . THR A 1 100 ? -16.439 2.865 2.318 1.00 90.81 100 THR A N 1
ATOM 773 C CA . THR A 1 100 ? -15.028 3.095 2.631 1.00 90.81 100 THR A CA 1
ATOM 774 C C . THR A 1 100 ? -14.169 2.021 1.959 1.00 90.81 100 THR A C 1
ATOM 776 O O . THR A 1 100 ? -14.289 0.833 2.251 1.00 90.81 100 THR A O 1
ATOM 779 N N . LYS A 1 101 ? -13.290 2.429 1.035 1.00 89.19 101 LYS A N 1
ATOM 780 C CA . LYS A 1 101 ? -12.337 1.528 0.373 1.00 89.19 101 LYS A CA 1
ATOM 781 C C . LYS A 1 101 ? -11.051 1.449 1.183 1.00 89.19 101 LYS A C 1
ATOM 783 O O . LYS A 1 101 ? -10.380 2.457 1.381 1.00 89.19 101 LYS A O 1
ATOM 788 N N . ILE A 1 102 ? -10.710 0.242 1.620 1.00 89.19 102 ILE A N 1
ATOM 789 C CA . ILE A 1 102 ? -9.483 -0.032 2.365 1.00 89.19 102 ILE A CA 1
ATOM 790 C C . ILE A 1 102 ? -8.482 -0.652 1.397 1.00 89.19 102 ILE A C 1
ATOM 792 O O . ILE A 1 102 ? -8.691 -1.759 0.904 1.00 89.19 102 ILE A O 1
ATOM 796 N N . ASN A 1 103 ? -7.400 0.074 1.125 1.00 89.12 103 ASN A N 1
ATOM 797 C CA . ASN A 1 103 ? -6.280 -0.425 0.340 1.00 89.12 103 ASN A CA 1
ATOM 798 C C . ASN A 1 103 ? -5.135 -0.766 1.2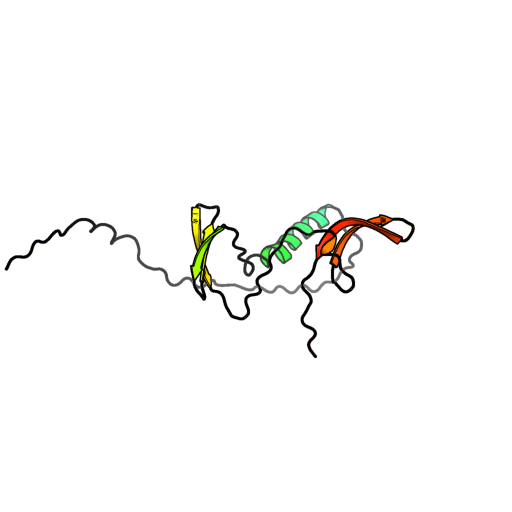87 1.00 89.12 103 ASN A C 1
ATOM 800 O O . ASN A 1 103 ? -4.761 0.045 2.132 1.00 89.12 103 ASN A O 1
ATOM 804 N N . LYS A 1 104 ? -4.569 -1.958 1.126 1.00 87.19 104 LYS A N 1
ATOM 805 C CA . LYS A 1 104 ? -3.403 -2.409 1.878 1.00 87.19 104 LYS A CA 1
ATOM 806 C C . LYS A 1 104 ? -2.249 -2.617 0.912 1.00 87.19 104 LYS A C 1
ATOM 808 O O . LYS A 1 104 ? -2.420 -3.259 -0.121 1.00 87.19 104 LYS A O 1
ATOM 813 N N . MET A 1 105 ? -1.087 -2.083 1.266 1.00 86.94 105 MET A N 1
ATOM 814 C CA . MET A 1 105 ? 0.172 -2.457 0.632 1.00 86.94 105 MET A CA 1
ATOM 815 C C . MET A 1 105 ? 0.777 -3.612 1.431 1.00 86.94 105 MET A C 1
ATOM 817 O O . MET A 1 105 ? 0.687 -3.640 2.659 1.00 86.94 105 MET A O 1
ATOM 821 N N . ALA A 1 106 ? 1.335 -4.584 0.728 1.00 87.81 106 ALA A N 1
ATOM 822 C CA . ALA A 1 106 ? 2.040 -5.719 1.301 1.00 87.81 106 ALA A CA 1
ATOM 823 C C . ALA A 1 106 ? 3.296 -5.963 0.466 1.00 87.81 106 ALA A C 1
ATOM 825 O O . ALA A 1 106 ? 3.324 -5.597 -0.714 1.00 87.81 106 ALA A O 1
ATOM 826 N N . ASP A 1 107 ? 4.311 -6.567 1.079 1.00 88.94 107 ASP A N 1
ATOM 827 C CA . ASP A 1 107 ? 5.503 -6.981 0.350 1.00 88.94 107 ASP A CA 1
ATOM 828 C C . ASP A 1 107 ? 5.118 -7.999 -0.725 1.00 88.94 107 ASP A C 1
ATOM 830 O O . ASP A 1 107 ? 4.341 -8.923 -0.479 1.00 88.94 107 ASP A O 1
ATOM 834 N N . GLY A 1 108 ? 5.638 -7.784 -1.932 1.00 88.56 108 GLY A N 1
ATOM 835 C CA . GLY A 1 108 ? 5.403 -8.650 -3.078 1.00 88.56 108 GLY A CA 1
ATOM 836 C C . GLY A 1 108 ? 6.561 -9.613 -3.302 1.00 88.56 108 GLY A C 1
ATOM 837 O O . GLY A 1 108 ? 7.720 -9.312 -3.016 1.00 88.56 108 GLY A O 1
ATOM 838 N N . SER A 1 109 ? 6.243 -10.763 -3.875 1.00 91.81 109 SER A N 1
ATOM 839 C CA . SER A 1 109 ? 7.187 -11.780 -4.317 1.00 91.81 109 SER A CA 1
ATOM 840 C C . SER A 1 109 ? 7.070 -12.006 -5.826 1.00 91.81 109 SER A C 1
ATOM 842 O O . SER A 1 109 ? 6.070 -11.656 -6.454 1.00 91.81 109 SER A O 1
ATOM 844 N N . LEU A 1 110 ? 8.079 -12.637 -6.435 1.00 90.19 110 LEU A N 1
ATOM 845 C CA . LEU A 1 110 ? 8.009 -12.998 -7.858 1.00 90.19 110 LEU A CA 1
ATOM 846 C C . LEU A 1 110 ? 6.850 -13.954 -8.160 1.00 90.19 110 LEU A C 1
ATOM 848 O O . LEU A 1 110 ? 6.287 -13.905 -9.249 1.00 90.19 110 LEU A O 1
ATOM 852 N N . THR 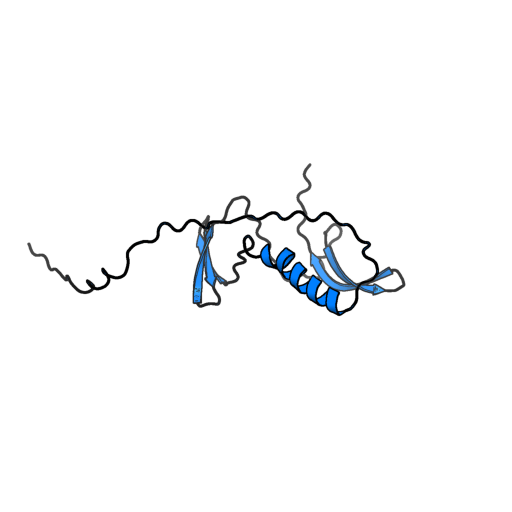A 1 111 ? 6.464 -14.791 -7.196 1.00 91.81 111 THR A N 1
ATOM 853 C CA . THR A 1 111 ? 5.332 -15.710 -7.339 1.00 91.81 111 THR A CA 1
ATOM 854 C C . THR A 1 111 ? 3.982 -15.000 -7.415 1.00 91.81 111 THR A C 1
ATOM 856 O O . THR A 1 111 ? 3.038 -15.571 -7.955 1.00 91.81 111 THR A O 1
ATOM 859 N N . ASP A 1 112 ? 3.886 -13.748 -6.954 1.00 88.56 112 ASP A N 1
ATOM 860 C CA . ASP A 1 112 ? 2.663 -12.946 -7.075 1.00 88.56 112 ASP A CA 1
ATOM 861 C C . ASP A 1 112 ? 2.471 -12.387 -8.496 1.00 88.56 112 ASP A C 1
ATOM 863 O O . ASP A 1 112 ? 1.356 -12.032 -8.889 1.00 88.56 112 ASP A O 1
ATOM 867 N N . LEU A 1 113 ? 3.540 -12.341 -9.302 1.00 91.56 113 LEU A N 1
ATOM 868 C CA . LEU A 1 113 ? 3.524 -11.882 -10.693 1.00 91.56 113 LEU A CA 1
ATOM 869 C C . LEU A 1 113 ? 3.010 -12.984 -11.630 1.00 91.56 113 LEU A C 1
ATOM 871 O O . LEU A 1 113 ? 3.729 -13.513 -12.476 1.00 91.56 113 LEU A O 1
ATOM 875 N N . ALA A 1 114 ? 1.737 -13.332 -11.470 1.00 89.44 114 ALA A N 1
ATOM 876 C CA . ALA A 1 114 ? 1.059 -14.316 -12.300 1.00 89.44 114 ALA A CA 1
ATOM 877 C C . ALA A 1 114 ? 0.446 -13.695 -13.568 1.00 89.44 114 ALA A C 1
ATOM 879 O O . ALA A 1 114 ? 0.047 -12.526 -13.602 1.00 89.44 114 ALA A O 1
ATOM 880 N N . VAL A 1 115 ? 0.314 -14.514 -14.615 1.00 91.56 115 VAL A N 1
ATOM 881 C CA . VAL A 1 115 ? -0.374 -14.130 -15.855 1.00 91.56 115 VAL A CA 1
ATOM 882 C C . VAL A 1 115 ? -1.818 -13.722 -15.550 1.00 91.56 115 VAL A C 1
ATOM 884 O O . VAL A 1 115 ? -2.519 -14.387 -14.790 1.00 91.56 115 VAL A O 1
ATOM 887 N N . GLY A 1 116 ? -2.264 -12.620 -16.156 1.00 89.31 116 GLY A N 1
ATOM 888 C CA . GLY A 1 116 ? -3.610 -12.071 -15.969 1.00 89.31 116 GLY A CA 1
ATOM 889 C C . GLY A 1 116 ? -3.736 -11.066 -14.821 1.00 89.31 116 GLY A C 1
ATOM 890 O O . GLY A 1 116 ? -4.776 -10.422 -14.709 1.00 89.31 116 GLY A O 1
ATOM 891 N N . LYS A 1 117 ? -2.695 -10.873 -14.001 1.00 90.56 117 LYS A N 1
ATOM 892 C CA . LYS A 1 117 ? -2.679 -9.813 -12.987 1.00 90.56 117 LYS A CA 1
ATOM 893 C C . LYS A 1 117 ? -2.424 -8.444 -13.603 1.00 90.56 117 LYS A C 1
ATOM 895 O O . LYS A 1 117 ? -1.623 -8.291 -14.524 1.00 90.56 117 LYS A O 1
ATOM 900 N N . THR A 1 118 ? -3.092 -7.431 -13.056 1.00 90.75 118 THR A N 1
ATOM 901 C CA . THR A 1 118 ? -2.858 -6.038 -13.446 1.00 90.75 118 THR A CA 1
ATOM 902 C C . THR A 1 118 ? -1.719 -5.458 -12.618 1.00 90.75 118 THR A C 1
ATOM 904 O O . THR A 1 118 ? -1.759 -5.471 -11.388 1.00 90.75 118 THR A O 1
ATOM 907 N N . VAL A 1 119 ? -0.715 -4.902 -13.291 1.00 92.62 119 VAL A N 1
ATOM 908 C CA . VAL A 1 119 ? 0.460 -4.306 -12.647 1.00 92.62 119 VAL A CA 1
ATOM 909 C C . VAL A 1 119 ? 0.706 -2.891 -13.150 1.00 92.62 119 VAL A C 1
ATOM 911 O O . VAL A 1 119 ? 0.371 -2.543 -14.281 1.00 92.62 119 VAL A O 1
ATOM 914 N N . MET A 1 120 ? 1.312 -2.070 -12.301 1.00 92.12 120 MET A N 1
ATOM 915 C CA . MET A 1 120 ? 1.928 -0.807 -12.684 1.00 92.12 120 MET A CA 1
ATOM 916 C C . MET A 1 120 ? 3.434 -0.934 -12.481 1.00 92.12 120 MET A C 1
ATOM 918 O O . MET A 1 120 ? 3.883 -1.267 -11.386 1.00 92.12 120 MET A O 1
ATOM 922 N N . ILE A 1 121 ? 4.201 -0.690 -13.540 1.00 94.44 121 ILE A N 1
ATOM 923 C CA . ILE A 1 121 ? 5.656 -0.849 -13.546 1.00 94.44 121 ILE A CA 1
ATOM 924 C C . ILE A 1 121 ? 6.283 0.535 -13.682 1.00 94.44 121 ILE A C 1
ATOM 926 O O . ILE A 1 121 ? 5.950 1.273 -14.609 1.00 94.44 121 ILE A O 1
ATOM 930 N N . SER A 1 122 ? 7.195 0.872 -12.773 1.00 95.50 122 SER A N 1
ATOM 931 C CA . SER A 1 122 ? 8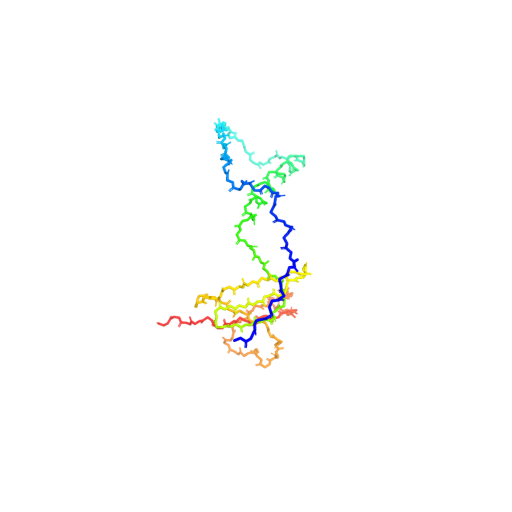.099 2.011 -12.924 1.00 95.50 122 SER A CA 1
ATOM 932 C C . SER A 1 122 ? 9.487 1.490 -13.266 1.00 95.50 122 SER A C 1
ATOM 934 O O . SER A 1 122 ? 9.974 0.546 -12.639 1.00 95.50 122 SER A O 1
ATOM 936 N N . GLY A 1 123 ? 10.128 2.074 -14.271 1.00 95.75 123 GLY A N 1
ATOM 937 C CA . GLY A 1 123 ? 11.416 1.603 -14.755 1.00 95.75 123 GLY A CA 1
ATOM 938 C C . GLY A 1 123 ? 11.965 2.434 -15.903 1.00 95.75 123 GLY A C 1
ATOM 939 O O . GLY A 1 123 ? 11.357 3.412 -16.338 1.00 95.75 123 GLY A O 1
ATOM 940 N N . THR A 1 124 ? 13.119 2.018 -16.411 1.00 97.44 124 THR A N 1
ATOM 941 C CA . THR A 1 124 ? 13.773 2.664 -17.552 1.00 97.44 124 THR A CA 1
ATOM 942 C C . THR A 1 124 ? 13.397 1.932 -18.831 1.00 97.44 124 THR A C 1
ATOM 944 O O . THR A 1 124 ? 13.585 0.720 -18.927 1.00 97.44 124 THR A O 1
ATOM 947 N N . LYS A 1 125 ? 12.876 2.664 -19.819 1.00 97.31 125 LYS A N 1
ATOM 948 C CA . LYS A 1 125 ? 12.599 2.124 -21.154 1.00 97.31 125 LYS A CA 1
ATOM 949 C C . LYS A 1 125 ? 13.861 2.180 -22.019 1.00 97.31 125 LYS A C 1
ATOM 951 O O . LYS A 1 125 ? 14.482 3.235 -22.132 1.00 97.31 125 LYS A O 1
ATOM 956 N N . ASN A 1 126 ? 14.205 1.065 -22.646 1.00 96.38 126 ASN A N 1
ATOM 957 C CA . ASN A 1 126 ? 15.325 0.926 -23.571 1.00 96.38 126 ASN A CA 1
ATOM 958 C C . ASN A 1 126 ? 14.923 1.315 -25.007 1.00 96.38 126 ASN A C 1
ATOM 960 O O . ASN A 1 126 ? 13.738 1.421 -25.337 1.00 96.38 126 ASN A O 1
ATOM 964 N N . GLN A 1 127 ? 15.917 1.513 -25.881 1.00 96.50 127 GLN A N 1
ATOM 965 C CA . GLN A 1 127 ? 15.696 1.885 -27.290 1.00 96.50 127 GLN A CA 1
ATOM 966 C C . GLN A 1 127 ? 14.972 0.797 -28.097 1.00 96.50 127 GLN A C 1
ATOM 968 O O . GLN A 1 127 ? 14.233 1.114 -29.024 1.00 96.50 127 GLN A O 1
ATOM 973 N N . ASP A 1 128 ? 15.140 -0.468 -27.715 1.00 94.62 128 ASP A N 1
ATOM 974 C CA . ASP A 1 128 ? 14.451 -1.624 -28.303 1.00 94.62 128 ASP A CA 1
ATOM 975 C C . ASP A 1 128 ? 12.984 -1.762 -27.845 1.00 94.62 128 ASP A C 1
ATOM 977 O O . ASP A 1 128 ? 12.262 -2.645 -28.302 1.00 94.62 128 ASP A O 1
ATOM 981 N N . GLY A 1 129 ? 12.527 -0.885 -26.945 1.00 93.19 129 GLY A N 1
ATOM 982 C CA . GLY A 1 129 ? 11.177 -0.892 -26.395 1.00 93.19 129 GLY A CA 1
ATOM 983 C C . GLY A 1 129 ? 10.999 -1.725 -25.125 1.00 93.19 129 GLY A C 1
ATOM 984 O O . GLY A 1 129 ? 9.926 -1.640 -24.523 1.00 93.19 129 GLY A O 1
ATOM 985 N N . SER A 1 130 ? 12.017 -2.466 -24.678 1.00 96.06 130 SER A N 1
ATOM 986 C CA . SER A 1 130 ? 11.993 -3.191 -23.402 1.00 96.06 130 SER A CA 1
ATOM 987 C C . SER A 1 130 ? 12.035 -2.236 -22.199 1.00 96.06 130 SER A C 1
ATOM 989 O O . SER A 1 130 ? 12.424 -1.073 -22.325 1.00 96.06 130 SER A O 1
ATOM 991 N N . ILE A 1 131 ? 11.604 -2.699 -21.020 1.00 96.75 131 ILE A N 1
ATOM 992 C CA . ILE A 1 131 ? 11.613 -1.911 -19.776 1.00 96.75 131 ILE A CA 1
ATOM 993 C C . ILE A 1 131 ? 12.379 -2.678 -18.699 1.00 96.75 131 ILE A C 1
ATOM 995 O O . ILE A 1 131 ? 12.033 -3.813 -18.379 1.00 96.75 131 ILE A O 1
ATOM 999 N N . ILE A 1 132 ? 13.379 -2.035 -18.097 1.00 96.62 132 ILE A N 1
ATOM 1000 C CA . ILE A 1 132 ? 14.055 -2.516 -16.888 1.00 96.62 132 ILE A CA 1
ATOM 1001 C C . ILE A 1 132 ? 13.288 -1.969 -15.684 1.00 96.62 132 ILE A C 1
ATOM 1003 O O . ILE A 1 132 ? 13.337 -0.769 -15.402 1.00 96.62 132 ILE A O 1
ATOM 1007 N N . ALA A 1 133 ? 12.545 -2.840 -15.002 1.00 96.06 133 ALA A N 1
ATOM 1008 C CA . ALA A 1 133 ? 11.720 -2.464 -13.859 1.00 96.06 133 ALA A CA 1
ATOM 1009 C C . ALA A 1 133 ? 12.577 -2.097 -12.636 1.00 96.06 133 ALA A C 1
ATOM 1011 O O . ALA A 1 133 ? 13.507 -2.813 -12.276 1.00 96.06 133 ALA A O 1
ATOM 1012 N N . GLN A 1 134 ? 12.227 -0.992 -11.983 1.00 95.94 134 GLN A N 1
ATOM 1013 C CA . GLN A 1 134 ? 12.778 -0.556 -10.695 1.00 95.94 134 GLN A CA 1
ATOM 1014 C C . GLN A 1 134 ? 11.775 -0.798 -9.563 1.00 95.94 134 GLN A C 1
ATOM 1016 O O . GLN A 1 134 ? 12.163 -1.085 -8.435 1.00 95.94 134 GLN A O 1
ATOM 1021 N N . SER A 1 135 ? 10.477 -0.709 -9.864 1.00 92.88 135 SER A N 1
ATOM 1022 C CA . SER A 1 135 ? 9.411 -1.091 -8.946 1.00 92.88 135 SER A CA 1
ATOM 1023 C C . SER A 1 135 ? 8.196 -1.626 -9.698 1.00 92.88 135 SER A C 1
ATOM 1025 O O . SER A 1 135 ? 7.894 -1.215 -10.823 1.00 92.88 135 SER A O 1
ATOM 1027 N N . ILE A 1 136 ? 7.498 -2.566 -9.063 1.00 93.00 136 ILE A N 1
ATOM 1028 C CA . ILE A 1 136 ? 6.268 -3.163 -9.578 1.00 93.00 136 ILE A CA 1
ATOM 1029 C C . ILE A 1 136 ? 5.216 -3.067 -8.480 1.00 93.00 136 ILE A C 1
ATOM 1031 O O . ILE A 1 136 ? 5.427 -3.538 -7.366 1.00 93.00 136 ILE A O 1
ATOM 1035 N N . GLN A 1 137 ? 4.077 -2.465 -8.802 1.00 92.75 137 GLN A N 1
ATOM 1036 C CA . GLN A 1 137 ? 2.914 -2.419 -7.929 1.00 92.75 137 GLN A CA 1
ATOM 1037 C C . GLN A 1 137 ? 1.812 -3.292 -8.521 1.00 92.75 137 GLN A C 1
ATOM 1039 O O . GLN A 1 137 ? 1.298 -3.003 -9.606 1.00 92.75 137 GLN A O 1
ATOM 1044 N N . LEU A 1 138 ? 1.421 -4.340 -7.797 1.00 91.88 138 LEU A N 1
ATOM 1045 C CA . LEU A 1 138 ? 0.233 -5.110 -8.143 1.00 91.88 138 LEU A CA 1
ATOM 1046 C C . LEU A 1 138 ? -1.012 -4.282 -7.833 1.00 91.88 138 LEU A C 1
ATOM 1048 O O . LEU A 1 138 ? -1.138 -3.698 -6.753 1.00 91.88 138 LEU A O 1
ATOM 1052 N N . ARG A 1 139 ? -1.933 -4.218 -8.792 1.00 88.31 139 ARG A N 1
ATOM 1053 C CA . ARG A 1 139 ? -3.237 -3.591 -8.594 1.00 88.31 139 ARG A CA 1
ATOM 1054 C C . ARG A 1 139 ? -4.262 -4.662 -8.228 1.00 88.31 139 ARG A C 1
ATOM 1056 O O . ARG A 1 139 ? -4.206 -5.753 -8.793 1.00 88.31 139 ARG A O 1
ATOM 1063 N N . PRO A 1 140 ? -5.205 -4.362 -7.319 1.00 80.12 140 PRO A N 1
ATOM 1064 C CA . PRO A 1 140 ? -6.339 -5.240 -7.083 1.00 80.12 140 PRO A CA 1
ATOM 1065 C C . PRO A 1 140 ? -7.083 -5.505 -8.391 1.00 80.12 140 PRO A C 1
ATOM 1067 O O . PRO A 1 14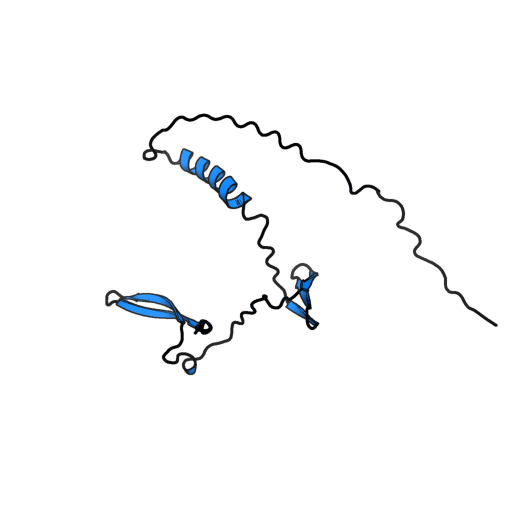0 ? -7.260 -4.590 -9.204 1.00 80.12 140 PRO A O 1
ATOM 1070 N N . ASP A 1 141 ? -7.547 -6.739 -8.570 1.00 73.75 141 ASP A N 1
ATOM 1071 C CA . ASP A 1 141 ? -8.417 -7.076 -9.688 1.00 73.75 141 ASP A CA 1
ATOM 1072 C C . ASP A 1 141 ? -9.700 -6.242 -9.547 1.00 73.75 141 ASP A C 1
ATOM 1074 O O . ASP A 1 141 ? -10.398 -6.300 -8.531 1.00 73.75 141 ASP A O 1
ATOM 1078 N N . SER A 1 142 ? -9.984 -5.395 -10.538 1.00 61.44 142 SER A N 1
ATOM 1079 C CA . SER A 1 142 ? -11.254 -4.670 -10.556 1.00 61.44 142 SER A CA 1
ATOM 1080 C C . SER A 1 142 ? -12.366 -5.699 -10.748 1.00 61.44 142 SER A C 1
ATOM 1082 O O . SER A 1 142 ? -12.248 -6.517 -11.663 1.00 61.44 142 SER A O 1
ATOM 1084 N N . PRO A 1 143 ? -13.429 -5.708 -9.922 1.00 60.31 143 PRO A N 1
ATOM 1085 C CA . PRO A 1 143 ? -14.533 -6.627 -10.137 1.00 60.31 143 PRO A CA 1
ATOM 1086 C C . PRO A 1 143 ? -15.106 -6.349 -11.527 1.00 60.31 143 PRO A C 1
ATOM 1088 O O . PRO A 1 143 ? -15.635 -5.267 -11.781 1.00 60.31 143 PRO A O 1
ATOM 1091 N N . THR A 1 144 ? -14.961 -7.303 -12.448 1.00 55.84 144 THR A N 1
ATOM 1092 C CA . THR A 1 144 ? -15.663 -7.275 -13.731 1.00 55.84 144 THR A CA 1
ATOM 1093 C C . THR A 1 144 ? -17.152 -7.260 -13.428 1.00 55.84 144 THR A C 1
ATOM 1095 O O . THR A 1 144 ? -17.695 -8.274 -12.988 1.00 55.84 144 THR A O 1
ATOM 1098 N N . VAL A 1 145 ? -17.799 -6.113 -13.629 1.00 54.00 145 VAL A N 1
ATOM 1099 C CA . VAL A 1 145 ? -19.260 -6.035 -13.680 1.00 54.00 145 VAL A CA 1
ATOM 1100 C C . VAL A 1 145 ? -19.672 -6.872 -14.890 1.00 54.00 145 VAL A C 1
ATOM 1102 O O . VAL A 1 145 ? -19.344 -6.515 -16.021 1.00 54.00 145 VAL A O 1
ATOM 1105 N N . ARG A 1 146 ? -20.262 -8.040 -14.630 1.00 49.41 146 ARG A N 1
ATOM 1106 C CA . ARG A 1 146 ? -20.885 -8.899 -15.639 1.00 49.41 146 ARG A CA 1
ATOM 1107 C C . ARG A 1 146 ? -22.354 -8.547 -15.771 1.00 49.41 146 ARG A C 1
ATOM 1109 O O . ARG A 1 146 ? -22.962 -8.258 -14.717 1.00 49.41 146 ARG A O 1
#

Organism: NCBI:txid1974470

InterPro domains:
  IPR043724 Domain of unknown function DUF5666 [PF18914] (72-136)

Foldseek 3Di:
DDDDDDDDDDPPPDDDDDDPDDDDDDPPDDDDDDDDDDDDPDDDPVVVVVVVVVCCVVPVVVVPPDDPDFDADFPDDDPFWTWGQGPVRDIDIDGHDPPDDDDDDDDDDPVVPDPPWDKDFDADADPVRDGDGPDIDTDPDDPPPD

Radius of gyration: 29.08 Å; chains: 1; bounding box: 44×61×87 Å

Secondary structure (DSSP, 8-state):
---------------S-----------------------SS---HHHHHHHHHHHHHHHSSSSTTS-----EEEEEE-SSEEEEEETTS-EEEEE--TT----------GGG--TT--EEEEEEEPTTS-EEEEEEEEPPPP----

pLDDT: mean 71.45, std 21.18, range [37.31, 97.44]